Protein AF-A0A955B7T6-F1 (afdb_monomer_lite)

Structure (mmCIF, N/CA/C/O backbone):
data_AF-A0A955B7T6-F1
#
_entry.id   AF-A0A955B7T6-F1
#
loop_
_atom_site.group_PDB
_atom_site.id
_atom_site.type_symbol
_atom_site.label_atom_id
_atom_site.label_alt_id
_atom_site.label_comp_id
_atom_site.label_asym_id
_atom_site.label_entity_id
_atom_site.label_seq_id
_atom_site.pdbx_PDB_ins_code
_atom_site.Cartn_x
_atom_site.Cartn_y
_atom_site.Cartn_z
_atom_site.occupancy
_atom_site.B_iso_or_equiv
_atom_site.auth_seq_id
_atom_site.auth_comp_id
_atom_site.auth_asym_id
_atom_site.auth_atom_id
_atom_site.pdbx_PDB_model_num
ATOM 1 N N . MET A 1 1 ? -38.780 17.806 81.157 1.00 48.38 1 MET A N 1
ATOM 2 C CA . MET A 1 1 ? -39.290 16.831 80.167 1.00 48.38 1 MET A CA 1
ATOM 3 C C . MET A 1 1 ? -39.115 17.398 78.765 1.00 48.38 1 MET A C 1
ATOM 5 O O . MET A 1 1 ? -39.479 18.551 78.572 1.00 48.38 1 MET A O 1
ATOM 9 N N . LYS A 1 2 ? -38.634 16.559 77.831 1.00 47.25 2 LYS A N 1
ATOM 10 C CA . LYS A 1 2 ? -38.384 16.776 76.383 1.00 47.25 2 LYS A CA 1
ATOM 11 C C . LYS A 1 2 ? -36.939 17.112 75.971 1.00 47.25 2 LYS A C 1
ATOM 13 O O . LYS A 1 2 ? -36.688 18.190 75.447 1.00 47.25 2 LYS A O 1
ATOM 18 N N . THR A 1 3 ? -36.049 16.119 76.065 1.00 50.75 3 THR A N 1
ATOM 19 C CA . THR A 1 3 ? -34.768 16.120 75.325 1.00 50.75 3 THR A CA 1
ATOM 20 C C . THR A 1 3 ? -34.375 14.720 74.824 1.00 50.75 3 THR A C 1
ATOM 22 O O . THR A 1 3 ? -33.217 14.345 74.904 1.00 50.75 3 THR A O 1
ATOM 25 N N . GLU A 1 4 ? -35.322 13.919 74.321 1.00 48.09 4 GLU A N 1
ATOM 26 C CA . GLU A 1 4 ? -35.047 12.501 73.979 1.00 48.09 4 GLU A CA 1
ATOM 27 C C . GLU A 1 4 ? -35.567 12.051 72.600 1.00 48.09 4 GLU A C 1
ATOM 29 O O . GLU A 1 4 ? -35.665 10.864 72.332 1.00 48.09 4 GLU A O 1
ATOM 34 N N . ARG A 1 5 ? -35.886 12.969 71.676 1.00 53.97 5 ARG A N 1
ATOM 35 C CA . ARG A 1 5 ? -36.370 12.601 70.324 1.00 53.97 5 ARG A CA 1
ATOM 36 C C . ARG A 1 5 ? -35.647 13.320 69.189 1.00 53.97 5 ARG A C 1
ATOM 38 O O . ARG A 1 5 ? -36.272 14.069 68.445 1.00 53.97 5 ARG A O 1
ATOM 45 N N . ARG A 1 6 ? -34.326 13.145 69.076 1.00 54.72 6 ARG A N 1
ATOM 46 C CA . ARG A 1 6 ? -33.549 13.637 67.913 1.00 54.72 6 ARG A CA 1
ATOM 47 C C . ARG A 1 6 ? -32.479 12.672 67.384 1.00 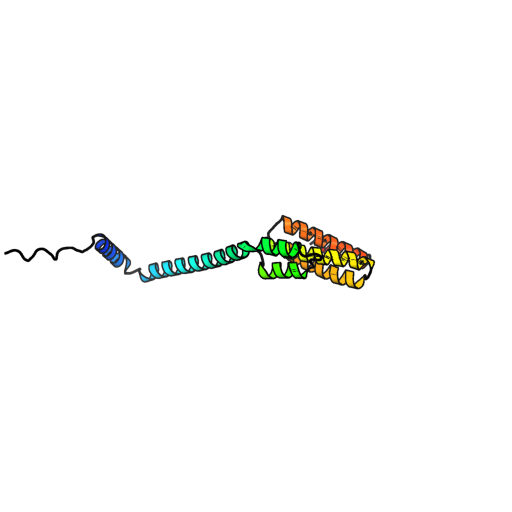54.72 6 ARG A C 1
ATOM 49 O O . ARG A 1 6 ? -31.679 13.083 66.557 1.00 54.72 6 ARG A O 1
ATOM 56 N N . HIS A 1 7 ? -32.478 11.409 67.813 1.00 47.41 7 HIS A N 1
ATOM 57 C CA . HIS A 1 7 ? -31.477 10.424 67.373 1.00 47.41 7 HIS A CA 1
ATOM 58 C C . HIS A 1 7 ? -32.061 9.156 66.745 1.00 47.41 7 HIS A C 1
ATOM 60 O O . HIS A 1 7 ? -31.341 8.181 66.565 1.00 47.41 7 HIS A O 1
ATOM 66 N N . GLU A 1 8 ? -33.334 9.165 66.358 1.00 49.03 8 GLU A N 1
ATOM 67 C CA . GLU A 1 8 ? -33.900 8.049 65.608 1.00 49.03 8 GLU A CA 1
ATOM 68 C C . GLU A 1 8 ? -33.901 8.372 64.115 1.00 49.03 8 GLU A C 1
ATOM 70 O O . GLU A 1 8 ? -34.613 9.256 63.643 1.00 49.03 8 GLU A O 1
ATOM 75 N N . LEU A 1 9 ? -33.080 7.589 63.411 1.00 55.09 9 LEU A N 1
ATOM 76 C CA . LEU A 1 9 ? -33.280 7.174 62.026 1.00 55.09 9 LEU A CA 1
ATOM 77 C C . LEU A 1 9 ? -32.929 8.224 60.969 1.00 55.09 9 LEU A C 1
ATOM 79 O O . LEU A 1 9 ? -33.697 8.556 60.076 1.00 55.09 9 LEU A O 1
ATOM 83 N N . GLN A 1 10 ? -31.662 8.632 61.006 1.00 49.94 10 GLN A N 1
ATOM 84 C CA . GLN A 1 10 ? -30.917 9.002 59.800 1.00 49.94 10 GLN A CA 1
ATOM 85 C C . GLN A 1 10 ? -30.358 7.751 59.084 1.00 49.94 10 GLN A C 1
ATOM 87 O O . GLN A 1 10 ? -29.367 7.829 58.361 1.00 49.94 10 GLN A O 1
ATOM 92 N N . ASN A 1 11 ? -30.974 6.585 59.298 1.00 49.62 11 ASN A N 1
ATOM 93 C CA . ASN A 1 11 ? -30.713 5.407 58.489 1.00 49.62 11 ASN A CA 1
ATOM 94 C C . ASN A 1 11 ? -31.554 5.565 57.235 1.00 49.62 11 ASN A C 1
ATOM 96 O O . ASN A 1 11 ? -32.773 5.456 57.256 1.00 49.62 11 ASN A O 1
ATOM 100 N N . ASN A 1 12 ? -30.881 5.943 56.159 1.00 65.06 12 ASN A N 1
ATOM 101 C CA . ASN A 1 12 ? -31.464 5.954 54.835 1.00 65.06 12 ASN A CA 1
ATOM 102 C C . ASN A 1 12 ? -31.949 4.525 54.543 1.00 65.06 12 ASN A C 1
ATOM 104 O O . ASN A 1 12 ? -31.118 3.620 54.510 1.00 65.06 12 ASN A O 1
ATOM 108 N N . ASP A 1 13 ? -33.253 4.317 54.342 1.00 65.06 13 ASP A N 1
ATOM 109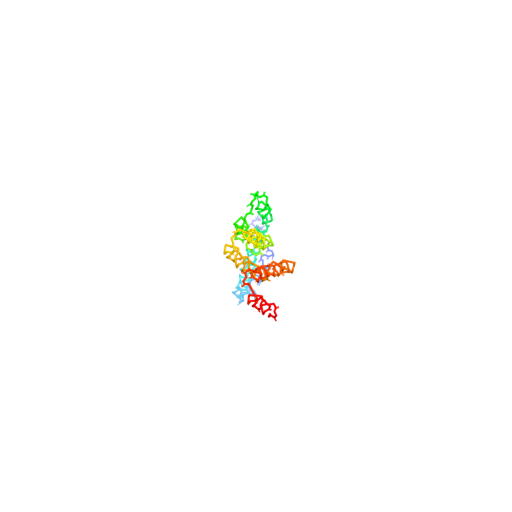 C CA . ASP A 1 13 ? -33.829 3.001 54.010 1.00 65.06 13 ASP A CA 1
ATOM 110 C C . ASP A 1 13 ? -33.079 2.337 52.841 1.00 65.06 13 ASP A C 1
ATOM 112 O O . ASP A 1 13 ? -32.908 1.120 52.792 1.00 65.06 13 ASP A O 1
ATOM 116 N N . LEU A 1 14 ? -32.538 3.144 51.919 1.00 67.19 14 LEU A N 1
ATOM 117 C CA . LEU A 1 14 ? -31.709 2.668 50.818 1.00 67.19 14 LEU A CA 1
ATOM 118 C C . LEU A 1 14 ? -30.403 2.026 51.304 1.00 67.19 14 LEU A C 1
ATOM 120 O O . LEU A 1 14 ? -29.962 1.039 50.726 1.00 67.19 14 LEU A O 1
ATOM 124 N N . ALA A 1 15 ? -29.790 2.571 52.358 1.00 66.81 15 ALA A N 1
ATOM 125 C CA . ALA A 1 15 ? -28.581 2.035 52.975 1.00 66.81 15 ALA A CA 1
ATOM 126 C C . ALA A 1 15 ? -28.859 0.725 53.722 1.00 66.81 15 ALA A C 1
ATOM 128 O O . ALA A 1 15 ? -28.029 -0.179 53.671 1.00 66.81 15 ALA A O 1
ATOM 129 N N . GLU A 1 16 ? -30.026 0.591 54.355 1.00 68.00 16 GLU A N 1
ATOM 130 C CA . GLU A 1 16 ? -30.435 -0.650 55.019 1.00 68.00 16 GLU A CA 1
ATOM 131 C C . GLU A 1 16 ? -30.714 -1.760 53.998 1.00 68.00 16 GLU A C 1
ATOM 133 O O . GLU A 1 16 ? -30.196 -2.868 54.145 1.00 68.00 16 GLU A O 1
ATOM 138 N N . VAL A 1 17 ? -31.399 -1.436 52.894 1.00 70.19 17 VAL A N 1
ATOM 139 C CA . VAL A 1 17 ? -31.603 -2.348 51.754 1.00 70.19 17 VAL A CA 1
ATOM 140 C C . VAL A 1 17 ? -30.274 -2.733 51.097 1.00 70.19 17 VAL A C 1
ATOM 142 O O . VAL A 1 17 ? -30.059 -3.905 50.782 1.00 70.19 17 VAL A O 1
ATOM 145 N N . LEU A 1 18 ? -29.352 -1.779 50.919 1.00 69.62 18 LEU A N 1
ATOM 146 C CA . LEU A 1 18 ? -28.005 -2.047 50.403 1.00 69.62 18 LEU A CA 1
ATOM 147 C C . LEU A 1 18 ? -27.212 -2.960 51.338 1.00 69.62 18 LEU A C 1
ATOM 149 O O . LEU A 1 18 ? -26.549 -3.880 50.861 1.00 69.62 18 LEU A O 1
ATOM 153 N N . ALA A 1 19 ? -27.300 -2.739 52.650 1.00 68.88 19 ALA A N 1
ATOM 154 C CA . ALA A 1 19 ? -26.637 -3.565 53.649 1.00 68.88 19 ALA A CA 1
ATOM 155 C C . ALA A 1 19 ? -27.178 -5.000 53.635 1.00 68.88 19 ALA A C 1
ATOM 157 O O . ALA A 1 19 ? -26.386 -5.941 53.604 1.00 68.88 19 ALA A O 1
ATOM 158 N N . THR A 1 20 ? -28.501 -5.191 53.537 1.00 68.31 20 THR A N 1
ATOM 159 C CA . THR A 1 20 ? -29.088 -6.540 53.442 1.00 68.31 20 THR A CA 1
ATOM 160 C C . THR A 1 20 ? -28.697 -7.242 52.141 1.00 68.31 20 THR A C 1
ATOM 162 O O . THR A 1 20 ? -28.444 -8.448 52.134 1.00 68.31 20 THR A O 1
ATOM 165 N N . PHE A 1 21 ? -28.613 -6.505 51.029 1.00 67.75 21 PHE A N 1
ATOM 166 C CA . PHE A 1 21 ? -28.155 -7.050 49.748 1.00 67.75 21 PHE A CA 1
ATOM 167 C C . PHE A 1 21 ? -26.678 -7.462 49.795 1.00 67.75 21 PHE A C 1
ATOM 169 O O . PHE A 1 21 ? -26.322 -8.543 49.321 1.00 67.75 21 PHE A O 1
ATOM 176 N N . LEU A 1 22 ? -25.828 -6.628 50.401 1.00 63.94 22 LEU A N 1
ATOM 177 C CA . LEU A 1 22 ? -24.402 -6.896 50.600 1.00 63.94 22 LEU A CA 1
ATOM 178 C C . LEU A 1 22 ? -24.166 -8.085 51.536 1.00 63.94 22 LEU A C 1
ATOM 180 O O . LEU A 1 22 ? -23.307 -8.917 51.251 1.00 63.94 22 LEU A O 1
ATOM 184 N N . GLU A 1 23 ? -24.945 -8.215 52.611 1.00 66.81 23 GLU A N 1
ATOM 185 C CA . GLU A 1 23 ? -24.874 -9.368 53.512 1.00 66.81 23 GLU A CA 1
ATOM 186 C C . GLU A 1 23 ? -25.320 -10.662 52.828 1.00 66.81 23 GLU A C 1
ATOM 188 O O . GLU A 1 23 ? -24.643 -11.686 52.948 1.00 66.81 23 GLU A O 1
ATOM 193 N N . LYS A 1 24 ? -26.399 -10.616 52.035 1.00 65.62 24 LYS A N 1
ATOM 194 C CA . LYS A 1 24 ? -26.925 -11.782 51.307 1.00 65.62 24 LYS A CA 1
ATOM 195 C C . LYS A 1 24 ? -25.955 -12.313 50.248 1.00 65.62 24 LYS A C 1
ATOM 197 O O . LYS A 1 24 ? -25.902 -13.519 50.019 1.00 65.62 24 LYS A O 1
ATOM 202 N N . TYR A 1 25 ? -25.159 -11.436 49.638 1.00 61.09 25 TYR A N 1
ATOM 203 C CA . TYR A 1 25 ? -24.145 -11.805 48.646 1.00 61.09 25 TYR A CA 1
ATOM 204 C C . TYR A 1 25 ? -22.719 -11.873 49.205 1.00 61.09 25 TYR A C 1
ATOM 206 O O . TYR A 1 25 ? -21.788 -12.164 48.456 1.00 61.09 25 TYR A O 1
ATOM 214 N N . ARG A 1 26 ? -22.523 -11.699 50.519 1.00 61.53 26 ARG A N 1
ATOM 215 C CA . ARG A 1 26 ? -21.202 -11.697 51.173 1.00 61.53 26 ARG A CA 1
ATOM 216 C C . ARG A 1 26 ? -20.386 -12.959 50.884 1.00 61.53 26 ARG A C 1
ATOM 218 O O . ARG A 1 26 ? -19.182 -12.871 50.669 1.00 61.53 26 ARG A O 1
ATOM 225 N N . SER A 1 27 ? -21.048 -14.117 50.797 1.00 63.12 27 SER A N 1
ATOM 226 C CA . SER A 1 27 ? -20.414 -15.407 50.474 1.00 63.12 27 SER A CA 1
ATOM 227 C C . SER A 1 27 ? -19.905 -15.506 49.028 1.00 63.12 27 SER A C 1
ATOM 229 O O . SER A 1 27 ? -19.048 -16.340 48.751 1.00 63.12 27 SER A O 1
ATOM 231 N N . GLN A 1 28 ? -20.427 -14.692 48.107 1.00 62.56 28 GLN A N 1
ATOM 232 C CA . GLN A 1 28 ? -20.057 -14.683 46.685 1.00 62.56 28 GLN A CA 1
ATOM 233 C C . GLN A 1 28 ? -19.439 -13.346 46.249 1.00 62.56 28 GLN A C 1
ATOM 235 O O . GLN A 1 28 ? -19.087 -13.185 45.083 1.00 62.56 28 GLN A O 1
ATOM 240 N N . ALA A 1 29 ? -19.261 -12.398 47.176 1.00 62.12 29 ALA A N 1
ATOM 241 C CA . ALA A 1 29 ? -18.785 -11.046 46.898 1.00 62.12 29 ALA A CA 1
ATOM 242 C C . ALA A 1 29 ? -17.401 -11.031 46.230 1.00 62.12 29 ALA A C 1
ATOM 244 O O . ALA A 1 29 ? -17.159 -10.210 45.352 1.00 62.12 29 ALA A O 1
ATOM 245 N N . GLY A 1 30 ? -16.522 -11.979 46.576 1.00 70.00 30 GLY A N 1
ATOM 246 C CA . GLY A 1 30 ? -15.231 -12.141 45.899 1.00 70.00 30 GLY A CA 1
ATOM 247 C C . GLY A 1 30 ? -15.365 -12.609 44.445 1.00 70.00 30 GLY A C 1
ATOM 248 O O . GLY A 1 30 ? -14.670 -12.104 43.569 1.00 70.00 30 GLY A O 1
ATOM 249 N N . LEU A 1 31 ? -16.297 -13.526 44.172 1.00 75.44 31 LEU A N 1
ATOM 250 C CA . LEU A 1 31 ? -16.553 -14.070 42.832 1.00 75.44 31 LEU A CA 1
ATOM 251 C C . LEU A 1 31 ? -17.234 -13.035 41.928 1.00 75.44 31 LEU A C 1
ATOM 253 O O . LEU A 1 31 ? -16.786 -12.804 40.808 1.00 75.44 31 LEU A O 1
ATOM 257 N N . VAL A 1 32 ? -18.272 -12.367 42.437 1.00 79.25 32 VAL A N 1
ATOM 258 C CA . VAL A 1 32 ? -18.990 -11.297 41.726 1.00 79.25 32 VAL A CA 1
ATOM 259 C C . VAL A 1 32 ? -18.085 -10.082 41.520 1.00 79.25 32 VAL A C 1
ATOM 261 O O . VAL A 1 32 ? -18.050 -9.529 40.425 1.00 79.25 32 VAL A O 1
ATOM 264 N N . GLY A 1 33 ? -17.302 -9.701 42.534 1.00 80.75 33 GLY A N 1
ATOM 265 C CA . GLY A 1 33 ? -16.321 -8.620 42.434 1.00 80.75 33 GLY A CA 1
ATOM 266 C C . GLY A 1 33 ? -15.210 -8.926 41.429 1.00 80.75 33 GLY A C 1
ATOM 267 O O . GLY A 1 33 ? -14.865 -8.065 40.624 1.00 80.75 33 GLY A O 1
ATOM 268 N N . GLY A 1 34 ? -14.703 -10.163 41.410 1.00 84.19 34 GLY A N 1
ATOM 269 C CA . GLY A 1 34 ? -13.717 -10.613 40.426 1.00 84.19 34 GLY A CA 1
ATOM 270 C C . GLY A 1 34 ? -14.256 -10.596 38.993 1.00 84.19 34 GLY A C 1
ATOM 271 O O . GLY A 1 34 ? -13.591 -10.088 38.092 1.00 84.19 34 GLY A O 1
ATOM 272 N N . LEU A 1 35 ? -15.484 -11.079 38.783 1.00 85.88 35 LEU A N 1
ATOM 273 C CA . LEU A 1 35 ? -16.168 -11.025 37.485 1.00 85.88 35 LEU A CA 1
ATOM 274 C C . LEU A 1 35 ? -16.425 -9.587 37.024 1.00 85.88 35 LEU A C 1
ATOM 276 O O . LEU A 1 35 ? -16.175 -9.265 35.864 1.00 85.88 35 LEU A O 1
ATOM 280 N N . ALA A 1 36 ? -16.874 -8.711 37.924 1.00 85.62 36 ALA A N 1
ATOM 281 C CA . ALA A 1 36 ? -17.079 -7.299 37.620 1.00 85.62 36 ALA A CA 1
ATOM 282 C C . ALA A 1 36 ? -15.758 -6.601 37.262 1.00 85.62 36 ALA A C 1
ATOM 284 O O . ALA A 1 36 ? -15.702 -5.866 36.279 1.00 85.62 36 ALA A O 1
ATOM 285 N N . ALA A 1 37 ? -14.678 -6.874 37.999 1.00 87.75 37 ALA A N 1
ATOM 286 C CA . ALA A 1 37 ? -13.355 -6.331 37.707 1.00 87.75 37 ALA A CA 1
ATOM 287 C C . ALA A 1 37 ? -12.825 -6.802 36.342 1.00 87.75 37 ALA A C 1
ATOM 289 O O . ALA A 1 37 ? -12.314 -5.987 35.577 1.00 87.75 37 ALA A O 1
ATOM 290 N N . LEU A 1 38 ? -13.001 -8.084 35.999 1.00 91.12 38 LEU A N 1
ATOM 291 C CA . LEU A 1 38 ? -12.645 -8.619 34.680 1.00 91.12 38 LEU A CA 1
ATOM 292 C C . LEU A 1 38 ? -13.473 -7.991 33.556 1.00 91.12 38 LEU A C 1
ATOM 294 O O . LEU A 1 38 ? -12.918 -7.633 32.520 1.00 91.12 38 LEU A O 1
ATOM 298 N N . ALA A 1 39 ? -14.780 -7.819 33.759 1.00 90.38 39 ALA A N 1
ATOM 299 C CA . ALA A 1 39 ? -15.649 -7.169 32.784 1.00 90.38 39 ALA A CA 1
ATOM 300 C C . ALA A 1 39 ? -15.245 -5.705 32.553 1.00 90.38 39 ALA A C 1
ATOM 302 O O . ALA A 1 39 ? -15.162 -5.265 31.407 1.00 90.38 39 ALA A O 1
ATOM 303 N N . ILE A 1 40 ? -14.929 -4.967 33.622 1.00 91.69 40 ILE A N 1
ATOM 304 C CA . ILE A 1 40 ? -14.442 -3.584 33.538 1.00 91.69 40 ILE A CA 1
ATOM 305 C C . ILE A 1 40 ? -13.084 -3.537 32.833 1.00 91.69 40 ILE A C 1
ATOM 307 O O . ILE A 1 40 ? -12.907 -2.735 31.922 1.00 91.69 40 ILE A O 1
ATOM 311 N N . ALA A 1 41 ? -12.140 -4.409 33.194 1.00 90.50 41 ALA A N 1
ATOM 312 C CA . ALA A 1 41 ? -10.833 -4.472 32.545 1.00 90.50 41 ALA A CA 1
ATOM 313 C C . ALA A 1 41 ? -10.953 -4.798 31.046 1.00 90.50 41 ALA A C 1
ATOM 315 O O . ALA A 1 41 ? -10.319 -4.141 30.223 1.00 90.50 41 ALA A O 1
ATOM 316 N N . GLY A 1 42 ? -11.815 -5.752 30.680 1.00 90.44 42 GLY A N 1
ATOM 317 C CA . GLY A 1 42 ? -12.111 -6.084 29.286 1.00 90.44 42 GLY A CA 1
ATOM 318 C C . GLY A 1 42 ? -12.753 -4.919 28.531 1.00 90.44 42 GLY A C 1
ATOM 319 O O . GLY A 1 42 ? -12.330 -4.594 27.425 1.00 90.44 42 GLY A O 1
ATOM 320 N N . PHE A 1 43 ? -13.720 -4.234 29.144 1.00 89.00 43 PHE A N 1
ATOM 321 C CA . PHE A 1 43 ? -14.341 -3.043 28.567 1.00 89.00 43 PHE A CA 1
ATOM 322 C C . PHE A 1 43 ? -13.329 -1.908 28.357 1.00 89.00 43 PHE A C 1
ATOM 324 O O . PHE A 1 43 ? -13.305 -1.301 27.288 1.00 89.00 43 PHE A O 1
ATOM 331 N N . LEU A 1 44 ? -12.461 -1.644 29.338 1.00 86.38 44 LEU A N 1
ATOM 332 C CA . LEU A 1 44 ? -11.410 -0.630 29.235 1.00 86.38 44 LEU A CA 1
ATOM 333 C C . LEU A 1 44 ? -10.388 -0.983 28.149 1.00 86.38 44 LEU A C 1
ATOM 335 O O . LEU A 1 44 ? -10.015 -0.107 27.373 1.00 86.38 44 LEU A O 1
ATOM 339 N N . ALA A 1 45 ? -9.990 -2.253 28.038 1.00 81.69 45 ALA A N 1
ATOM 340 C CA . ALA A 1 45 ? -9.092 -2.718 26.983 1.00 81.69 45 ALA A CA 1
ATOM 341 C C . ALA A 1 45 ? -9.707 -2.530 25.583 1.00 81.69 45 ALA A C 1
ATOM 343 O O . ALA A 1 45 ? -9.065 -1.970 24.693 1.00 81.69 45 ALA A O 1
ATOM 344 N N . LEU A 1 46 ? -10.974 -2.919 25.400 1.00 80.31 46 LEU A N 1
ATOM 345 C CA . LEU A 1 46 ? -11.700 -2.726 24.139 1.00 80.31 46 LEU A CA 1
ATOM 346 C C . LEU A 1 46 ? -11.902 -1.239 23.808 1.00 80.31 46 LEU A C 1
ATOM 348 O O . LEU A 1 46 ? -11.769 -0.840 22.651 1.00 80.31 46 LEU A O 1
ATOM 352 N N . SER A 1 47 ? -12.192 -0.414 24.815 1.00 72.12 47 SER A N 1
ATOM 353 C CA . SER A 1 47 ? -12.383 1.033 24.663 1.00 72.12 47 SER A CA 1
ATOM 354 C C . SER A 1 47 ? -11.077 1.769 24.334 1.00 72.12 47 SER A C 1
ATOM 356 O O . SER A 1 47 ? -11.068 2.718 23.553 1.00 72.12 47 SER A O 1
ATOM 358 N N . TYR A 1 48 ? -9.946 1.308 24.873 1.00 73.50 48 TYR A N 1
ATOM 359 C CA . TYR A 1 48 ? -8.629 1.851 24.542 1.00 73.50 48 TYR A CA 1
ATOM 360 C C . TYR A 1 48 ? -8.226 1.519 23.096 1.00 73.50 48 TYR A C 1
ATOM 362 O O . TYR A 1 48 ? -7.792 2.399 22.352 1.00 73.50 48 TYR A O 1
ATOM 370 N N . MET A 1 49 ? -8.457 0.276 22.654 1.00 70.00 49 MET A N 1
ATOM 371 C CA . MET A 1 49 ? -8.229 -0.124 21.258 1.00 70.00 49 MET A CA 1
ATOM 372 C C . MET A 1 49 ? -9.124 0.649 20.277 1.00 70.00 49 MET A C 1
ATOM 374 O O . MET A 1 49 ? -8.670 1.059 19.206 1.00 70.00 49 MET A O 1
ATOM 378 N N . SER A 1 50 ? -10.390 0.892 20.627 1.00 59.56 50 SER A N 1
ATOM 379 C CA . SER A 1 50 ? -11.306 1.641 19.760 1.00 59.56 50 SER A CA 1
ATOM 380 C C . SER A 1 50 ? -10.951 3.131 19.669 1.00 59.56 50 SER A C 1
ATOM 382 O O . SER A 1 50 ? -11.022 3.699 18.577 1.00 59.56 50 SER A O 1
ATOM 384 N N . GLN A 1 51 ? -10.479 3.750 20.757 1.00 58.34 51 GLN A N 1
ATOM 385 C CA . GLN A 1 51 ? -9.998 5.139 20.750 1.00 58.34 51 GLN A CA 1
ATOM 386 C C . GLN A 1 51 ? -8.729 5.329 19.911 1.00 58.34 51 GLN A C 1
ATOM 388 O O . GLN A 1 51 ? -8.659 6.292 19.146 1.00 58.34 51 GLN A O 1
ATOM 393 N N . ALA A 1 52 ? -7.771 4.398 19.979 1.00 58.94 52 ALA A N 1
ATOM 394 C CA . ALA A 1 52 ? -6.581 4.428 19.123 1.00 58.94 52 ALA A CA 1
ATOM 395 C C . ALA A 1 52 ? -6.955 4.383 17.628 1.00 58.94 52 ALA A C 1
ATOM 397 O O . ALA A 1 52 ? -6.393 5.107 16.808 1.00 58.94 52 ALA A O 1
ATOM 398 N N . THR A 1 53 ? -7.983 3.601 17.287 1.00 58.78 53 THR A N 1
ATOM 399 C CA . THR A 1 53 ? -8.493 3.486 15.913 1.00 58.78 53 THR A CA 1
ATOM 400 C C . THR A 1 53 ? -9.226 4.760 15.460 1.00 58.78 53 THR A C 1
ATOM 402 O O . THR A 1 53 ? -9.101 5.179 14.310 1.00 58.78 53 THR A O 1
ATOM 405 N N . GLN A 1 54 ? -9.980 5.414 16.352 1.00 59.34 54 GLN A N 1
ATOM 406 C CA . GLN A 1 54 ? -10.678 6.670 16.043 1.00 59.34 54 GLN A CA 1
ATOM 407 C C . GLN A 1 54 ? -9.722 7.858 15.878 1.00 59.34 54 GLN A C 1
ATOM 409 O O . GLN A 1 54 ? -9.908 8.644 14.950 1.00 59.34 54 GLN A O 1
ATOM 414 N N . GLN A 1 55 ? -8.688 7.975 16.719 1.00 59.69 55 GLN A N 1
ATOM 415 C CA . GLN A 1 55 ? -7.684 9.037 16.582 1.00 59.69 55 GLN A CA 1
ATOM 416 C C . GLN A 1 55 ? -6.828 8.864 15.324 1.00 59.69 55 GLN A C 1
ATOM 418 O O . GLN A 1 55 ? -6.616 9.842 14.612 1.00 59.69 55 GLN A O 1
ATOM 423 N N . ALA A 1 56 ? -6.416 7.634 14.993 1.00 62.19 56 ALA A N 1
ATOM 424 C CA . ALA A 1 56 ? -5.697 7.360 13.748 1.00 62.19 56 ALA A CA 1
ATOM 425 C C . ALA A 1 56 ? -6.536 7.735 12.512 1.00 62.19 56 ALA A C 1
ATOM 427 O O . ALA A 1 56 ? -6.031 8.334 11.566 1.00 62.19 56 ALA A O 1
ATOM 428 N N . ASN A 1 57 ? -7.848 7.478 12.534 1.00 68.81 57 ASN A N 1
ATOM 429 C CA . ASN A 1 57 ? -8.729 7.870 11.434 1.00 68.81 57 ASN A CA 1
ATOM 430 C C . ASN A 1 57 ? -8.884 9.396 11.291 1.00 68.81 57 ASN A C 1
ATOM 432 O O . ASN A 1 57 ? -9.006 9.871 10.160 1.00 68.81 57 ASN A O 1
ATOM 436 N N . ALA A 1 58 ? -8.844 10.155 12.395 1.00 69.81 58 ALA A N 1
ATOM 437 C CA . ALA A 1 58 ? -9.200 11.578 12.449 1.00 69.81 58 ALA A CA 1
ATOM 438 C C . ALA A 1 58 ? -8.285 12.532 11.648 1.00 69.81 58 ALA A C 1
ATOM 440 O O . ALA A 1 58 ? -8.658 13.682 11.433 1.00 69.81 58 ALA A O 1
ATOM 441 N N . GLY A 1 59 ? -7.130 12.077 11.156 1.00 84.44 59 GLY A N 1
ATOM 442 C CA . GLY A 1 59 ? -6.244 12.866 10.283 1.00 84.44 59 GLY A CA 1
ATOM 443 C C . GLY A 1 59 ? -5.710 12.115 9.062 1.00 84.44 59 GLY A C 1
ATOM 444 O O . GLY A 1 59 ? -5.067 12.722 8.208 1.00 84.44 59 GLY A O 1
ATOM 445 N N . SER A 1 60 ? -6.004 10.818 8.951 1.00 91.25 60 SER A N 1
ATOM 446 C CA . SER A 1 60 ? -5.392 9.913 7.969 1.00 91.25 60 SER A CA 1
ATOM 447 C C . SER A 1 60 ? -5.589 10.362 6.515 1.00 91.25 60 SER A C 1
ATOM 449 O O . SER A 1 60 ? -4.638 10.426 5.740 1.00 91.25 60 SER A O 1
ATOM 451 N N . TRP A 1 61 ? -6.809 10.760 6.147 1.00 93.69 61 TRP A N 1
ATOM 452 C CA . TRP A 1 61 ? -7.102 11.261 4.802 1.00 93.69 61 TRP A CA 1
ATOM 453 C C . TRP A 1 61 ? -6.463 12.615 4.518 1.00 93.69 61 TRP A C 1
ATOM 455 O O . TRP A 1 61 ? -5.998 12.843 3.408 1.00 93.69 61 TRP A O 1
ATOM 465 N N . SER A 1 62 ? -6.403 13.497 5.518 1.00 93.81 62 SER A N 1
ATOM 466 C CA . SER A 1 62 ? -5.732 14.789 5.370 1.00 93.81 62 SER A CA 1
ATOM 467 C C . SER A 1 62 ? -4.244 14.596 5.083 1.00 93.81 62 SER A C 1
ATOM 469 O O . SER A 1 62 ? -3.716 15.214 4.165 1.00 93.81 62 SER A O 1
ATOM 471 N N . ALA A 1 63 ? -3.579 13.693 5.809 1.00 93.38 63 ALA A N 1
ATOM 472 C CA . ALA A 1 63 ? -2.179 13.360 5.562 1.00 93.38 63 ALA A CA 1
ATOM 473 C C . ALA A 1 63 ? -1.970 12.728 4.176 1.00 93.38 63 ALA A C 1
ATOM 475 O O . ALA A 1 63 ? -1.045 13.106 3.461 1.00 93.38 63 ALA A O 1
ATOM 476 N N . TYR A 1 64 ? -2.865 11.826 3.761 1.00 94.88 64 TYR A N 1
ATOM 477 C CA . TYR A 1 64 ? -2.835 11.241 2.419 1.00 94.88 64 TYR A CA 1
ATOM 478 C C . TYR A 1 64 ? -2.937 12.301 1.312 1.00 94.88 64 TYR A C 1
ATOM 480 O O . TYR A 1 64 ? -2.131 12.298 0.383 1.00 94.88 64 TYR A O 1
ATOM 488 N N . PHE A 1 65 ? -3.904 13.220 1.401 1.00 94.19 65 PHE A N 1
ATOM 489 C CA . PHE A 1 65 ? -4.069 14.265 0.388 1.00 94.19 65 PHE A CA 1
ATOM 490 C C . PHE A 1 65 ? -2.911 15.263 0.399 1.00 94.19 65 PHE A C 1
ATOM 492 O O . PHE A 1 65 ? -2.431 15.622 -0.670 1.00 94.19 65 PHE A O 1
ATOM 499 N N . GLN A 1 66 ? -2.384 15.621 1.573 1.00 93.75 66 GLN A N 1
ATOM 500 C CA . GLN A 1 66 ? -1.172 16.438 1.670 1.00 93.75 66 GLN A CA 1
ATOM 501 C C . GLN A 1 66 ? 0.023 15.772 0.979 1.00 93.75 66 GLN A C 1
ATOM 503 O O . GLN A 1 66 ? 0.755 16.443 0.259 1.00 93.75 66 GLN A O 1
ATOM 508 N N . ALA A 1 67 ? 0.205 14.456 1.137 1.00 92.81 67 ALA A N 1
ATOM 509 C CA . ALA A 1 67 ? 1.251 13.724 0.424 1.00 92.81 67 ALA A CA 1
ATOM 510 C C . ALA A 1 67 ? 1.038 13.739 -1.101 1.00 92.81 67 ALA A C 1
ATOM 512 O O . ALA A 1 67 ? 2.004 13.872 -1.849 1.00 92.81 67 ALA A O 1
ATOM 513 N N . ALA A 1 68 ? -0.214 13.644 -1.560 1.00 91.06 68 ALA A N 1
ATOM 514 C CA . ALA A 1 68 ? -0.567 13.648 -2.981 1.00 91.06 68 ALA A CA 1
ATOM 515 C C . ALA A 1 68 ? -0.468 15.031 -3.652 1.00 91.06 68 ALA A C 1
ATOM 517 O O . ALA A 1 68 ? -0.288 15.111 -4.865 1.00 91.06 68 ALA A O 1
ATOM 518 N N . GLU A 1 69 ? -0.606 16.119 -2.893 1.00 90.00 69 GLU A N 1
ATOM 519 C CA . GLU A 1 69 ? -0.532 17.491 -3.411 1.00 90.00 69 GLU A CA 1
ATOM 520 C C . GLU A 1 69 ? 0.906 17.974 -3.643 1.00 90.00 69 GLU A C 1
ATOM 522 O O . GLU A 1 69 ? 1.114 18.956 -4.361 1.00 90.00 69 GLU A O 1
ATOM 527 N N . ILE A 1 70 ? 1.909 17.296 -3.073 1.00 83.50 70 ILE A N 1
ATOM 528 C CA . ILE A 1 70 ? 3.319 17.655 -3.252 1.00 83.50 70 ILE A CA 1
ATOM 529 C C . ILE A 1 70 ? 3.705 17.449 -4.727 1.00 83.50 70 ILE A C 1
ATOM 531 O O . ILE A 1 70 ? 3.642 16.324 -5.230 1.00 83.50 70 ILE A O 1
ATOM 535 N N . PRO A 1 71 ? 4.155 18.498 -5.444 1.00 77.06 71 PRO A N 1
ATOM 536 C CA . PRO A 1 71 ? 4.627 18.346 -6.813 1.00 77.06 71 PRO A CA 1
ATOM 537 C C . PRO A 1 71 ? 5.803 17.370 -6.872 1.00 77.06 71 PRO A C 1
ATOM 539 O O . PRO A 1 71 ? 6.816 17.565 -6.202 1.00 77.06 71 PRO A O 1
ATOM 542 N N . GLY A 1 72 ? 5.666 16.320 -7.682 1.00 72.12 72 GLY A N 1
ATOM 543 C CA . GLY A 1 72 ? 6.660 15.249 -7.741 1.00 72.12 72 GLY A CA 1
ATOM 544 C C . GLY A 1 72 ? 6.614 14.299 -6.544 1.00 72.12 72 GLY A C 1
ATOM 545 O O . GLY A 1 72 ? 7.640 13.695 -6.246 1.00 72.12 72 GLY A O 1
ATOM 546 N N . SER A 1 73 ? 5.461 14.170 -5.870 1.00 77.00 73 SER A N 1
ATOM 547 C CA . SER A 1 73 ? 5.236 13.156 -4.835 1.00 77.00 73 SER A CA 1
ATOM 548 C C . SER A 1 73 ? 5.751 11.795 -5.310 1.00 77.00 73 SER A C 1
ATOM 550 O O . SER A 1 73 ? 5.288 11.256 -6.322 1.00 77.00 73 SER A O 1
ATOM 552 N N . ASP A 1 74 ? 6.715 11.256 -4.583 1.00 86.19 74 ASP A N 1
ATOM 553 C CA . ASP A 1 74 ? 7.333 9.968 -4.826 1.00 86.19 74 ASP A CA 1
ATOM 554 C C . ASP A 1 74 ? 6.777 8.922 -3.845 1.00 86.19 74 ASP A C 1
ATOM 556 O O . ASP A 1 74 ? 5.818 9.145 -3.098 1.00 86.19 74 ASP A O 1
ATOM 560 N N . GLU A 1 75 ? 7.315 7.714 -3.899 1.00 92.25 75 GLU A N 1
ATOM 561 C CA . GLU A 1 75 ? 6.878 6.629 -3.034 1.00 92.25 75 GLU A CA 1
ATOM 562 C C . GLU A 1 75 ? 7.082 6.924 -1.541 1.00 92.25 75 GLU A C 1
ATOM 564 O O . GLU A 1 75 ? 6.369 6.369 -0.708 1.00 92.25 75 GLU A O 1
ATOM 569 N N . ARG A 1 76 ? 8.028 7.796 -1.174 1.00 92.12 76 ARG A N 1
ATOM 570 C CA . ARG A 1 76 ? 8.418 8.038 0.219 1.00 92.12 76 ARG A CA 1
ATOM 571 C C . ARG A 1 76 ? 7.359 8.821 0.972 1.00 92.12 76 ARG A C 1
ATOM 573 O O . ARG A 1 76 ? 7.105 8.497 2.127 1.00 92.12 76 ARG A O 1
ATOM 580 N N . GLN A 1 77 ? 6.728 9.818 0.348 1.00 93.31 77 GLN A N 1
ATOM 581 C CA . GLN A 1 77 ? 5.679 10.596 1.018 1.00 93.31 77 GLN A CA 1
ATOM 582 C C . GLN A 1 77 ? 4.465 9.710 1.302 1.00 93.31 77 GLN A C 1
ATOM 584 O O . GLN A 1 77 ? 3.897 9.768 2.389 1.00 93.31 77 GLN A O 1
ATOM 589 N N . PHE A 1 78 ? 4.108 8.827 0.367 1.00 95.38 78 PHE A N 1
ATOM 590 C CA . PHE A 1 78 ? 3.044 7.855 0.593 1.00 95.38 78 PHE A CA 1
ATOM 591 C C . PHE A 1 78 ? 3.438 6.765 1.599 1.00 95.38 78 PHE A C 1
ATOM 593 O O . PHE A 1 78 ? 2.611 6.385 2.425 1.00 95.38 78 PHE A O 1
ATOM 600 N N . ASN A 1 79 ? 4.690 6.297 1.594 1.00 94.12 79 ASN A N 1
ATOM 601 C CA . ASN A 1 79 ? 5.171 5.339 2.593 1.00 94.12 79 ASN A CA 1
ATOM 602 C C . ASN A 1 79 ? 5.131 5.925 4.008 1.00 94.12 79 ASN A C 1
ATOM 604 O O . ASN A 1 79 ? 4.690 5.233 4.915 1.00 94.12 79 ASN A O 1
ATOM 608 N N . ALA A 1 80 ? 5.483 7.201 4.189 1.00 93.38 80 ALA A N 1
ATOM 609 C CA . ALA A 1 80 ? 5.366 7.867 5.486 1.00 93.38 80 ALA A CA 1
ATOM 610 C C . ALA A 1 80 ? 3.914 7.855 5.999 1.00 93.38 80 ALA A C 1
ATOM 612 O O . ALA A 1 80 ? 3.654 7.456 7.129 1.00 93.38 80 ALA A O 1
ATOM 613 N N . VAL A 1 81 ? 2.938 8.175 5.140 1.00 94.06 81 VAL A N 1
ATOM 614 C CA . VAL A 1 81 ? 1.509 8.092 5.503 1.00 94.06 81 VAL A CA 1
ATOM 615 C C . VAL A 1 81 ? 1.088 6.646 5.805 1.00 94.06 81 VAL A C 1
ATOM 617 O O . VAL A 1 81 ? 0.309 6.400 6.725 1.00 94.06 81 VAL A O 1
ATOM 620 N N . ALA A 1 82 ? 1.585 5.668 5.048 1.00 93.50 82 ALA A N 1
ATOM 621 C CA . ALA A 1 82 ? 1.302 4.258 5.301 1.00 93.50 82 ALA A CA 1
ATOM 622 C C . ALA A 1 82 ? 1.880 3.766 6.640 1.00 93.50 82 ALA A C 1
ATOM 624 O O . ALA A 1 82 ? 1.242 2.956 7.311 1.00 93.50 82 ALA A O 1
ATOM 625 N N . GLU A 1 83 ? 3.061 4.247 7.025 1.00 92.75 83 GLU A N 1
ATOM 626 C CA . GLU A 1 83 ? 3.711 3.947 8.303 1.00 92.75 83 GLU A CA 1
ATOM 627 C C . GLU A 1 83 ? 2.964 4.602 9.472 1.00 92.75 83 GLU A C 1
ATOM 629 O O . GLU A 1 83 ? 2.652 3.926 10.452 1.00 92.75 83 GLU A O 1
ATOM 634 N N . ASP A 1 84 ? 2.588 5.875 9.330 1.00 91.06 84 ASP A N 1
ATOM 635 C CA . ASP A 1 84 ? 1.904 6.646 10.372 1.00 91.06 84 ASP A CA 1
ATOM 636 C C . ASP A 1 84 ? 0.470 6.159 10.631 1.00 91.06 84 ASP A C 1
ATOM 638 O O . ASP A 1 84 ? -0.008 6.161 11.769 1.00 91.06 84 ASP A O 1
ATOM 642 N N . PHE A 1 85 ? -0.238 5.738 9.577 1.00 90.69 85 PHE A N 1
ATOM 643 C CA . PHE A 1 85 ? -1.667 5.416 9.642 1.00 90.69 85 PHE A CA 1
ATOM 644 C C . PHE A 1 85 ? -1.997 3.938 9.388 1.00 90.69 85 PHE A C 1
ATOM 646 O O . PHE A 1 85 ? -3.176 3.568 9.403 1.00 90.69 85 PHE A O 1
ATOM 653 N N . GLY A 1 86 ? -0.992 3.083 9.183 1.00 89.50 86 GLY A N 1
ATOM 654 C CA . GLY A 1 86 ? -1.101 1.623 9.155 1.00 89.50 86 GLY A CA 1
ATOM 655 C C . GLY A 1 86 ? -2.259 1.080 8.310 1.00 89.50 86 GLY A C 1
ATOM 656 O O . GLY A 1 86 ? -2.339 1.303 7.101 1.00 89.50 86 GLY A O 1
ATOM 657 N N . ASP A 1 87 ? -3.159 0.338 8.961 1.00 89.38 87 ASP A N 1
ATOM 658 C CA . ASP A 1 87 ? -4.289 -0.349 8.319 1.00 89.38 87 ASP A CA 1
ATOM 659 C C . ASP A 1 87 ? -5.574 0.490 8.243 1.00 89.38 87 ASP A C 1
ATOM 661 O O . ASP A 1 87 ? -6.635 -0.031 7.880 1.00 8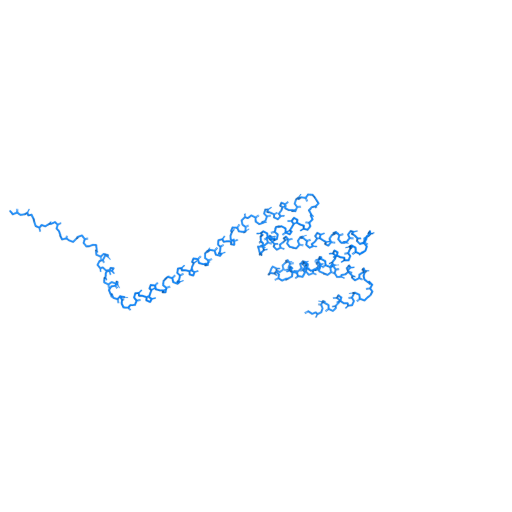9.38 87 ASP A O 1
ATOM 665 N N . THR A 1 88 ? -5.513 1.789 8.556 1.00 91.19 88 THR A N 1
ATOM 666 C CA . THR A 1 88 ? -6.626 2.695 8.238 1.00 91.19 88 THR A CA 1
ATOM 667 C C . THR A 1 88 ? -6.892 2.709 6.730 1.00 91.19 88 THR A C 1
ATOM 669 O O . THR A 1 88 ? -6.047 2.324 5.917 1.00 91.19 88 THR A O 1
ATOM 672 N N . ALA A 1 89 ? -8.076 3.177 6.326 1.00 91.50 89 ALA A N 1
ATOM 673 C CA . ALA A 1 89 ? -8.399 3.295 4.906 1.00 91.50 89 ALA A CA 1
ATOM 674 C C . ALA A 1 89 ? -7.348 4.143 4.169 1.00 91.50 89 ALA A C 1
ATOM 676 O O . ALA A 1 89 ? -6.777 3.673 3.188 1.00 91.50 89 ALA A O 1
ATOM 677 N N . ALA A 1 90 ? -7.024 5.337 4.676 1.00 93.31 90 ALA A N 1
ATOM 678 C CA . ALA A 1 90 ? -6.050 6.210 4.028 1.00 93.31 90 ALA A CA 1
ATOM 679 C C . ALA A 1 90 ? -4.624 5.634 4.053 1.00 93.31 90 ALA A C 1
ATOM 681 O O . ALA A 1 90 ? -3.919 5.761 3.059 1.00 93.31 90 ALA A O 1
ATOM 682 N N . GLY A 1 91 ? -4.218 4.943 5.128 1.00 94.38 91 GLY A N 1
ATOM 683 C CA . GLY A 1 91 ? -2.928 4.243 5.182 1.00 94.38 91 GLY A CA 1
ATOM 684 C C . GLY A 1 91 ? -2.812 3.157 4.106 1.00 94.38 91 GLY A C 1
ATOM 685 O O . GLY A 1 91 ? -1.814 3.081 3.392 1.00 94.38 91 GLY A O 1
ATOM 686 N N . ASN A 1 92 ? -3.872 2.377 3.887 1.00 95.19 92 ASN A N 1
ATOM 687 C CA . ASN A 1 92 ? -3.901 1.382 2.813 1.00 95.19 92 ASN A CA 1
ATOM 688 C C . ASN A 1 92 ? -3.912 2.020 1.414 1.00 95.19 92 ASN A C 1
ATOM 690 O O . ASN A 1 92 ? -3.222 1.540 0.513 1.00 95.19 92 ASN A O 1
ATOM 694 N N . TRP A 1 93 ? -4.642 3.123 1.229 1.00 95.81 93 TRP A N 1
ATOM 695 C CA . TRP A 1 93 ? -4.580 3.905 -0.008 1.00 95.81 93 TRP A CA 1
ATOM 696 C C . TRP A 1 93 ? -3.190 4.501 -0.242 1.00 95.81 93 TRP A C 1
ATOM 698 O O . TRP A 1 93 ? -2.731 4.521 -1.380 1.00 95.81 93 TRP A O 1
ATOM 708 N N . ALA A 1 94 ? -2.480 4.900 0.812 1.00 96.25 94 ALA A N 1
ATOM 709 C CA . ALA A 1 94 ? -1.101 5.355 0.722 1.00 96.25 94 ALA A CA 1
ATOM 710 C C . ALA A 1 94 ? -0.161 4.226 0.265 1.00 96.25 94 ALA A C 1
ATOM 712 O O . ALA A 1 94 ? 0.593 4.429 -0.682 1.00 96.25 94 ALA A O 1
ATOM 713 N N . LYS A 1 95 ? -0.277 3.007 0.820 1.00 96.19 95 LYS A N 1
ATOM 714 C CA . LYS A 1 95 ? 0.482 1.827 0.341 1.00 96.19 95 LYS A CA 1
ATOM 715 C C . LYS A 1 95 ? 0.269 1.586 -1.160 1.00 96.19 95 LYS A C 1
ATOM 717 O O . LYS A 1 95 ? 1.221 1.354 -1.901 1.00 96.19 95 LYS A O 1
ATOM 722 N N . TYR A 1 96 ? -0.981 1.674 -1.621 1.00 97.31 96 TYR A N 1
ATOM 723 C CA . TYR A 1 96 ? -1.316 1.553 -3.043 1.00 97.31 96 TYR A CA 1
ATOM 724 C C . TYR A 1 96 ? -0.705 2.677 -3.892 1.00 97.31 96 TYR A C 1
ATOM 726 O O . TYR A 1 96 ? -0.133 2.408 -4.947 1.00 97.31 96 TYR A O 1
ATOM 734 N N . SER A 1 97 ? -0.807 3.927 -3.443 1.00 96.94 97 SER A N 1
ATOM 735 C CA . SER A 1 97 ? -0.278 5.084 -4.172 1.00 96.94 97 SER A CA 1
ATOM 736 C C . SER A 1 97 ? 1.251 5.092 -4.230 1.00 96.94 97 SER A C 1
ATOM 738 O O . SER A 1 97 ? 1.810 5.451 -5.264 1.00 96.94 97 SER A O 1
ATOM 740 N N . ALA A 1 98 ? 1.933 4.606 -3.187 1.00 96.69 98 ALA A N 1
ATOM 741 C CA . ALA A 1 98 ? 3.373 4.362 -3.218 1.00 96.69 98 ALA A CA 1
ATOM 742 C C . ALA A 1 98 ? 3.739 3.367 -4.331 1.00 96.69 98 ALA A C 1
ATOM 744 O O . ALA A 1 98 ? 4.584 3.672 -5.171 1.00 96.69 98 ALA A O 1
ATOM 745 N N . ALA A 1 99 ? 3.034 2.231 -4.404 1.00 96.75 99 ALA A N 1
ATOM 746 C CA . ALA A 1 99 ? 3.238 1.225 -5.449 1.00 96.75 99 ALA A CA 1
ATOM 747 C C . ALA A 1 99 ? 3.010 1.785 -6.862 1.00 96.75 99 ALA A C 1
ATOM 749 O O . ALA A 1 99 ? 3.801 1.538 -7.771 1.00 96.75 99 ALA A O 1
ATOM 750 N N . GLN A 1 100 ? 1.960 2.592 -7.040 1.00 96.62 100 GLN A N 1
ATOM 751 C CA . GLN A 1 100 ? 1.679 3.283 -8.300 1.00 96.62 100 GLN A CA 1
ATOM 752 C C . GLN A 1 100 ? 2.775 4.289 -8.675 1.00 96.62 100 GLN A C 1
ATOM 754 O O . GLN A 1 100 ? 3.152 4.366 -9.843 1.00 96.62 100 GLN A O 1
ATOM 759 N N . SER A 1 101 ? 3.324 5.023 -7.703 1.00 96.06 101 SER A N 1
ATOM 760 C CA . SER A 1 101 ? 4.436 5.950 -7.939 1.00 96.06 101 SER A CA 1
ATOM 761 C C . SER A 1 101 ? 5.685 5.211 -8.426 1.00 96.06 101 SER A C 1
ATOM 763 O O . SER A 1 101 ? 6.265 5.582 -9.451 1.00 96.06 101 SER A O 1
ATOM 765 N N . VAL A 1 102 ? 6.052 4.103 -7.769 1.00 96.62 102 VAL A N 1
ATOM 766 C CA . VAL A 1 102 ? 7.188 3.271 -8.196 1.00 96.62 102 VAL A CA 1
ATOM 767 C C . VAL A 1 102 ? 6.949 2.686 -9.587 1.00 96.62 102 VAL A C 1
ATOM 769 O O . VAL A 1 102 ? 7.852 2.734 -10.421 1.00 96.62 102 VAL A O 1
ATOM 772 N N . LEU A 1 103 ? 5.744 2.179 -9.869 1.00 96.50 103 LEU A N 1
ATOM 773 C CA . LEU A 1 103 ? 5.385 1.681 -11.198 1.00 96.50 103 LEU A CA 1
ATOM 774 C C . LEU A 1 103 ? 5.537 2.781 -12.259 1.00 96.50 103 LEU A C 1
ATOM 776 O O . LEU A 1 103 ? 6.186 2.557 -13.279 1.00 96.50 103 LEU A O 1
ATOM 780 N N . GLY A 1 104 ? 5.021 3.984 -11.999 1.00 94.88 104 GLY A N 1
ATOM 781 C CA . GLY A 1 104 ? 5.182 5.146 -12.874 1.00 94.88 104 GLY A CA 1
ATOM 782 C C . GLY A 1 104 ? 6.651 5.437 -13.191 1.00 94.88 104 GLY A C 1
ATOM 783 O O . GLY A 1 104 ? 7.039 5.483 -14.360 1.00 94.88 104 GLY A O 1
ATOM 784 N N . GLN A 1 105 ? 7.500 5.526 -12.164 1.00 94.56 105 GLN A N 1
ATOM 785 C CA . GLN A 1 105 ? 8.946 5.707 -12.341 1.00 94.56 105 GLN A CA 1
ATOM 786 C C . GLN A 1 105 ? 9.590 4.565 -13.134 1.00 94.56 105 GLN A C 1
ATOM 788 O O . GLN A 1 105 ? 10.448 4.809 -13.980 1.00 94.56 105 GLN A O 1
ATOM 793 N N . ALA A 1 106 ? 9.182 3.321 -12.884 1.00 94.56 106 ALA A N 1
ATOM 794 C CA . ALA A 1 106 ? 9.722 2.157 -13.569 1.00 94.56 106 ALA A CA 1
ATOM 795 C C . ALA A 1 106 ? 9.392 2.173 -15.065 1.00 94.56 106 ALA A C 1
ATOM 797 O O . ALA A 1 106 ? 10.262 1.911 -15.896 1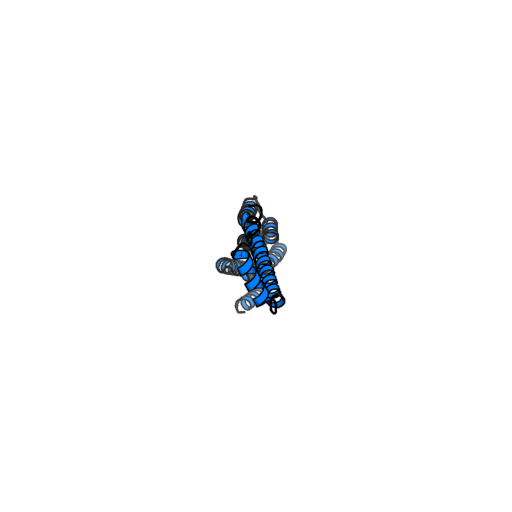.00 94.56 106 ALA A O 1
ATOM 798 N N . THR A 1 107 ? 8.159 2.545 -15.420 1.00 93.88 107 THR A N 1
ATOM 799 C CA . THR A 1 107 ? 7.758 2.692 -16.826 1.00 93.88 107 THR A CA 1
ATOM 800 C C . THR A 1 107 ? 8.525 3.808 -17.523 1.00 93.88 107 THR A C 1
ATOM 802 O O . THR A 1 107 ? 8.932 3.638 -18.667 1.00 93.88 107 THR A O 1
ATOM 805 N N . GLN A 1 108 ? 8.815 4.916 -16.835 1.00 93.56 108 GLN A N 1
ATOM 806 C CA . GLN A 1 108 ? 9.651 5.979 -17.389 1.00 93.56 108 GLN A CA 1
ATOM 807 C C . GLN A 1 108 ? 11.103 5.516 -17.581 1.00 93.56 108 GLN A C 1
ATOM 809 O O . GLN A 1 108 ? 11.694 5.745 -18.639 1.00 93.56 108 GLN A O 1
ATOM 814 N N . ALA A 1 109 ? 11.660 4.819 -16.588 1.00 94.44 109 ALA A N 1
ATOM 815 C CA . ALA A 1 109 ? 12.999 4.246 -16.651 1.00 94.44 109 ALA A CA 1
ATOM 816 C C . ALA A 1 109 ? 13.124 3.190 -17.758 1.00 94.44 109 ALA A C 1
ATOM 818 O O . ALA A 1 109 ? 14.189 3.058 -18.350 1.00 94.44 109 ALA A O 1
ATOM 819 N N . ALA A 1 110 ? 12.048 2.480 -18.116 1.00 92.50 110 ALA A N 1
ATOM 820 C CA . ALA A 1 110 ? 12.084 1.451 -19.160 1.00 92.50 110 ALA A CA 1
ATOM 821 C C . ALA A 1 110 ? 12.550 1.988 -20.526 1.00 92.50 110 ALA A C 1
ATOM 823 O O . ALA A 1 110 ? 13.109 1.233 -21.322 1.00 92.50 110 ALA A O 1
ATOM 824 N N . PHE A 1 111 ? 12.373 3.289 -20.778 1.00 92.06 111 PHE A N 1
ATOM 825 C CA . PHE A 1 111 ? 12.793 3.949 -22.016 1.00 92.06 111 PHE A CA 1
ATOM 826 C C . PHE A 1 111 ? 14.240 4.459 -21.998 1.00 92.06 111 PHE A C 1
ATOM 828 O O . PHE A 1 111 ? 14.768 4.810 -23.051 1.00 92.06 111 PHE A O 1
ATOM 835 N N . THR A 1 112 ? 14.891 4.516 -20.833 1.00 94.00 112 THR A N 1
ATOM 836 C CA . THR A 1 112 ? 16.226 5.121 -20.674 1.00 94.00 112 THR A CA 1
ATOM 837 C C . THR A 1 112 ? 17.238 4.174 -20.032 1.00 94.00 112 THR A C 1
ATOM 839 O O . THR A 1 112 ? 18.388 4.122 -20.462 1.00 94.00 112 THR A O 1
ATOM 842 N N . ASN A 1 113 ? 16.822 3.396 -19.034 1.00 93.62 113 ASN A N 1
ATOM 843 C CA . ASN A 1 113 ? 17.636 2.438 -18.300 1.00 93.62 113 ASN A CA 1
ATOM 844 C C . ASN A 1 113 ? 16.819 1.187 -17.929 1.00 93.62 113 ASN A C 1
ATOM 846 O O . ASN A 1 113 ? 16.088 1.148 -16.940 1.00 93.62 113 ASN A O 1
ATOM 850 N N . ARG A 1 114 ? 17.001 0.121 -18.716 1.00 91.56 114 ARG A N 1
ATOM 851 C CA . ARG A 1 114 ? 16.286 -1.155 -18.553 1.00 91.56 114 ARG A CA 1
ATOM 852 C C . ARG A 1 114 ? 16.547 -1.843 -17.214 1.00 91.56 114 ARG A C 1
ATOM 854 O O . ARG A 1 114 ? 15.639 -2.476 -16.685 1.00 91.56 114 ARG A O 1
ATOM 861 N N . GLU A 1 115 ? 17.763 -1.759 -16.684 1.00 91.81 115 GLU A N 1
ATOM 862 C CA . GLU A 1 115 ? 18.102 -2.422 -15.420 1.00 91.81 115 GLU A CA 1
ATOM 863 C C . GLU A 1 115 ? 17.494 -1.679 -14.224 1.00 91.81 115 GLU A C 1
ATOM 865 O O . GLU A 1 115 ? 16.921 -2.317 -13.342 1.00 91.81 115 GLU A O 1
ATOM 870 N N . ASP A 1 116 ? 17.502 -0.340 -14.244 1.00 91.81 116 ASP A N 1
ATOM 871 C CA . ASP A 1 116 ? 16.780 0.468 -13.248 1.00 91.81 116 ASP A CA 1
ATOM 872 C C . ASP A 1 116 ? 15.266 0.207 -13.305 1.00 91.81 116 ASP A C 1
ATOM 874 O O . ASP A 1 116 ? 14.621 -0.010 -12.278 1.00 91.81 116 ASP A O 1
ATOM 878 N N . ALA A 1 117 ? 14.703 0.115 -14.514 1.00 94.12 117 ALA A N 1
ATOM 879 C CA . ALA A 1 117 ? 13.297 -0.220 -14.708 1.00 94.12 117 ALA A CA 1
ATOM 880 C C . ALA A 1 117 ? 12.930 -1.575 -14.090 1.00 94.12 117 ALA A C 1
ATOM 882 O O . ALA A 1 117 ? 11.960 -1.661 -13.340 1.00 94.12 117 ALA A O 1
ATOM 883 N N . LYS A 1 118 ? 13.718 -2.630 -14.345 1.00 94.50 118 LYS A N 1
ATOM 884 C CA . LYS A 1 118 ? 13.494 -3.956 -13.743 1.00 94.50 118 LYS A CA 1
ATOM 885 C C . LYS A 1 118 ? 13.544 -3.905 -12.218 1.00 94.50 118 LYS A C 1
ATOM 887 O O . LYS A 1 118 ? 12.659 -4.457 -11.568 1.00 94.50 118 LYS A O 1
ATOM 892 N N . ALA A 1 119 ? 14.542 -3.228 -11.649 1.00 93.75 119 ALA A N 1
ATOM 893 C CA . ALA A 1 119 ? 14.672 -3.099 -10.201 1.00 93.75 119 ALA A CA 1
ATOM 894 C C . ALA A 1 119 ? 13.443 -2.410 -9.584 1.00 93.75 119 ALA A C 1
ATOM 896 O O . ALA A 1 119 ? 12.886 -2.899 -8.602 1.00 93.75 119 ALA A O 1
ATOM 897 N N . LYS A 1 120 ? 12.971 -1.316 -10.194 1.00 95.19 120 LYS A N 1
ATOM 898 C CA . LYS A 1 120 ? 11.767 -0.601 -9.749 1.00 95.19 120 LYS A CA 1
ATOM 899 C C . LYS A 1 120 ? 10.490 -1.427 -9.929 1.00 95.19 120 LYS A C 1
ATOM 901 O O . LYS A 1 120 ? 9.647 -1.422 -9.038 1.00 95.19 120 LYS A O 1
ATOM 906 N N . LEU A 1 121 ? 10.351 -2.186 -11.017 1.00 95.75 121 LEU A N 1
ATOM 907 C CA . LEU A 1 121 ? 9.194 -3.066 -11.227 1.00 95.75 121 LEU A CA 1
ATOM 908 C C . LEU A 1 121 ? 9.100 -4.172 -10.169 1.00 95.75 121 LEU A C 1
ATOM 910 O O . LEU A 1 121 ? 8.006 -4.456 -9.691 1.00 95.75 121 LEU A O 1
ATOM 914 N N . GLU A 1 122 ? 10.223 -4.762 -9.754 1.00 95.00 122 GLU A N 1
ATOM 915 C CA . GLU A 1 122 ? 10.237 -5.744 -8.658 1.00 95.00 122 GLU A CA 1
ATOM 916 C C . GLU A 1 122 ? 9.840 -5.119 -7.311 1.00 95.00 122 GLU A C 1
ATOM 918 O O . GLU A 1 122 ? 9.196 -5.767 -6.483 1.00 95.00 122 GLU A O 1
ATOM 923 N N . ILE A 1 123 ? 10.181 -3.845 -7.083 1.00 95.12 123 ILE A N 1
ATOM 924 C CA . ILE A 1 123 ? 9.721 -3.098 -5.904 1.00 95.12 123 ILE A CA 1
ATOM 925 C C . ILE A 1 123 ? 8.205 -2.874 -5.981 1.00 95.12 123 ILE A C 1
ATOM 927 O O . ILE A 1 123 ? 7.498 -3.214 -5.031 1.00 95.12 123 ILE A O 1
ATOM 931 N N . ALA A 1 124 ? 7.698 -2.364 -7.109 1.00 96.25 124 ALA A N 1
ATOM 932 C CA . ALA A 1 124 ? 6.269 -2.120 -7.310 1.00 96.25 124 ALA A CA 1
ATOM 933 C C . ALA A 1 124 ? 5.449 -3.410 -7.151 1.00 96.25 124 ALA A C 1
ATOM 935 O O . ALA A 1 124 ? 4.446 -3.421 -6.439 1.00 96.25 124 ALA A O 1
ATOM 936 N N . LYS A 1 125 ? 5.923 -4.519 -7.732 1.00 95.56 125 LYS A N 1
ATOM 937 C CA . LYS A 1 125 ? 5.338 -5.857 -7.589 1.00 95.56 125 LYS A CA 1
ATOM 938 C C . LYS A 1 125 ? 5.147 -6.235 -6.117 1.00 95.56 125 LYS A C 1
ATOM 940 O O . LYS A 1 125 ? 4.023 -6.512 -5.706 1.00 95.56 125 LYS A O 1
ATOM 945 N N . LYS A 1 126 ? 6.215 -6.187 -5.313 1.00 95.50 126 LYS A N 1
ATOM 946 C CA . LYS A 1 126 ? 6.158 -6.521 -3.876 1.00 95.50 126 LYS A CA 1
ATOM 947 C C . LYS A 1 126 ? 5.212 -5.605 -3.103 1.00 95.50 126 LYS A C 1
ATOM 949 O O . LYS A 1 126 ? 4.503 -6.052 -2.202 1.00 95.50 126 LYS A O 1
ATOM 954 N N . GLN A 1 127 ? 5.184 -4.319 -3.450 1.00 95.00 127 GLN A N 1
ATOM 955 C CA . GLN A 1 127 ? 4.265 -3.373 -2.823 1.00 95.00 127 GLN A CA 1
ATOM 956 C C . GLN A 1 127 ? 2.806 -3.699 -3.177 1.00 95.00 127 GLN A C 1
ATOM 958 O O . GLN A 1 127 ? 1.975 -3.753 -2.271 1.00 95.00 127 GLN A O 1
ATOM 963 N N . PHE A 1 128 ? 2.483 -4.016 -4.436 1.00 96.94 128 PHE A N 1
ATOM 964 C CA . PHE A 1 128 ? 1.134 -4.451 -4.815 1.00 96.94 128 PHE A CA 1
ATOM 965 C C . PHE A 1 128 ? 0.731 -5.775 -4.159 1.00 96.94 128 PHE A C 1
ATOM 967 O O . PHE A 1 128 ? -0.392 -5.871 -3.665 1.00 96.94 128 PHE A O 1
ATOM 974 N N . GLU A 1 129 ? 1.635 -6.756 -4.072 1.00 95.12 129 GLU A N 1
ATOM 975 C CA . GLU A 1 129 ? 1.406 -8.015 -3.344 1.00 95.12 129 GLU A CA 1
ATOM 976 C C . GLU A 1 129 ? 0.986 -7.751 -1.889 1.00 95.12 129 GLU A C 1
ATOM 978 O O . GLU A 1 129 ? 0.034 -8.359 -1.398 1.00 95.12 129 GLU A O 1
ATOM 983 N N . SER A 1 130 ? 1.617 -6.779 -1.219 1.00 93.06 130 SER A N 1
ATOM 984 C CA . SER A 1 130 ? 1.223 -6.393 0.141 1.00 93.06 130 SER A CA 1
ATOM 985 C C . SER A 1 130 ? -0.197 -5.809 0.208 1.00 93.06 130 SER A C 1
ATOM 987 O O . SER A 1 130 ? -0.955 -6.131 1.125 1.00 93.06 130 SER A O 1
ATOM 989 N N . VAL A 1 131 ? -0.607 -5.015 -0.787 1.00 94.44 131 VAL A N 1
ATOM 990 C CA . VAL A 1 131 ? -1.921 -4.350 -0.820 1.00 94.44 131 VAL A CA 1
ATOM 991 C C . VAL A 1 131 ? -3.057 -5.327 -1.141 1.00 94.44 131 VAL A C 1
ATOM 993 O O . VAL A 1 131 ? -4.173 -5.152 -0.653 1.00 94.44 131 VAL A O 1
ATOM 996 N N . ILE A 1 132 ? -2.801 -6.399 -1.895 1.00 93.75 132 ILE A N 1
ATOM 997 C CA . ILE A 1 132 ? -3.814 -7.424 -2.220 1.00 93.75 132 ILE A CA 1
ATOM 998 C C . ILE A 1 132 ? -4.382 -8.089 -0.952 1.00 93.75 132 ILE A C 1
ATOM 1000 O O . ILE A 1 132 ? -5.551 -8.488 -0.920 1.00 93.75 132 ILE A O 1
ATOM 1004 N N . THR A 1 133 ? -3.586 -8.150 0.118 1.00 91.25 133 THR A N 1
ATOM 1005 C CA . THR A 1 133 ? -3.996 -8.717 1.413 1.00 91.25 133 THR A CA 1
ATOM 1006 C C . THR A 1 133 ? -4.988 -7.839 2.187 1.00 91.25 133 THR A C 1
ATOM 1008 O O . THR A 1 133 ? -5.631 -8.310 3.129 1.00 91.25 133 THR A O 1
ATOM 1011 N N . VAL A 1 134 ? -5.173 -6.576 1.783 1.00 91.31 134 VAL A N 1
ATOM 1012 C CA . VAL A 1 134 ? -6.087 -5.632 2.436 1.00 91.31 134 VAL A CA 1
ATOM 1013 C C . VAL A 1 134 ? -7.544 -6.079 2.260 1.00 91.31 134 VAL A C 1
ATOM 1015 O O . VAL A 1 134 ? -7.938 -6.687 1.261 1.00 91.31 134 VAL A O 1
ATOM 1018 N N . LYS A 1 135 ? -8.379 -5.791 3.267 1.00 89.50 135 LYS A N 1
ATOM 1019 C CA . LYS A 1 135 ? -9.793 -6.204 3.302 1.00 89.50 135 LYS A CA 1
ATOM 1020 C C . LYS A 1 135 ? -10.676 -5.472 2.287 1.00 89.50 135 LYS A C 1
ATOM 1022 O O . LYS A 1 135 ? -11.678 -6.044 1.871 1.00 89.50 135 LYS A O 1
ATOM 1027 N N . ASP A 1 136 ? -10.314 -4.247 1.909 1.00 90.94 136 ASP A N 1
ATOM 1028 C CA . ASP A 1 136 ? -11.049 -3.418 0.948 1.00 90.94 136 ASP A CA 1
ATOM 1029 C C . ASP A 1 136 ? -11.064 -4.076 -0.453 1.00 90.94 136 ASP A C 1
ATOM 1031 O O . ASP A 1 136 ? -10.008 -4.193 -1.086 1.00 90.94 136 ASP A O 1
ATOM 1035 N N . PRO A 1 137 ? -12.240 -4.496 -0.968 1.00 91.94 137 PRO A N 1
ATOM 1036 C CA . PRO A 1 137 ? -12.343 -5.156 -2.269 1.00 91.94 137 PRO A CA 1
ATOM 1037 C C . PRO A 1 137 ? -11.923 -4.269 -3.446 1.00 91.94 137 PRO A C 1
ATOM 1039 O O . PRO A 1 137 ? -11.345 -4.766 -4.414 1.00 91.94 137 PRO A O 1
ATOM 1042 N N . MET A 1 138 ? -12.196 -2.962 -3.371 1.00 92.75 138 MET A N 1
ATOM 1043 C CA . MET A 1 138 ? -11.830 -2.010 -4.420 1.00 92.75 138 MET A CA 1
ATOM 1044 C C . MET A 1 138 ? -10.312 -1.886 -4.496 1.00 92.75 138 MET A C 1
ATOM 1046 O O . MET A 1 138 ? -9.728 -1.973 -5.577 1.00 92.75 138 MET A O 1
ATOM 1050 N N . LEU A 1 139 ? -9.667 -1.723 -3.340 1.00 94.81 139 LEU A N 1
ATOM 1051 C CA . LEU A 1 139 ? -8.219 -1.587 -3.271 1.00 94.81 139 LEU A CA 1
ATOM 1052 C C . LEU A 1 139 ? -7.512 -2.871 -3.717 1.00 94.81 139 LEU A C 1
ATOM 1054 O O . LEU A 1 139 ? -6.549 -2.804 -4.478 1.00 94.81 139 LEU A O 1
ATOM 1058 N N . ARG A 1 140 ? -8.039 -4.038 -3.327 1.00 94.94 140 ARG A N 1
ATOM 1059 C CA . ARG A 1 140 ? -7.533 -5.339 -3.776 1.00 94.94 140 ARG A CA 1
ATOM 1060 C C . ARG A 1 140 ? -7.578 -5.474 -5.296 1.00 94.94 140 ARG A C 1
ATOM 1062 O O . ARG A 1 140 ? -6.571 -5.830 -5.899 1.00 94.94 140 ARG A O 1
ATOM 1069 N N . SER A 1 141 ? -8.716 -5.164 -5.920 1.00 95.06 141 SER A N 1
ATOM 1070 C CA . SER A 1 141 ? -8.866 -5.240 -7.380 1.00 95.06 141 SER A CA 1
ATOM 1071 C C . SER A 1 141 ? -7.897 -4.298 -8.103 1.00 95.06 141 SER A C 1
ATOM 1073 O O . SER A 1 141 ? -7.242 -4.698 -9.065 1.00 95.06 141 SER A O 1
ATOM 1075 N N . ARG A 1 142 ? -7.727 -3.070 -7.600 1.00 96.62 142 ARG A N 1
ATOM 1076 C CA . ARG A 1 142 ? -6.757 -2.112 -8.150 1.00 96.62 142 ARG A CA 1
ATOM 1077 C C . ARG A 1 142 ? -5.312 -2.581 -7.989 1.00 96.62 142 ARG A C 1
ATOM 1079 O O . ARG A 1 142 ? -4.518 -2.429 -8.913 1.00 96.62 142 ARG A O 1
ATOM 1086 N N . ALA A 1 143 ? -4.966 -3.162 -6.843 1.00 96.56 143 ALA A N 1
ATOM 1087 C CA . ALA A 1 143 ? -3.633 -3.700 -6.605 1.00 96.56 143 ALA A CA 1
ATOM 1088 C C . ALA A 1 143 ? -3.326 -4.908 -7.501 1.00 96.56 143 ALA A C 1
ATOM 1090 O O . ALA A 1 143 ? -2.222 -4.999 -8.024 1.00 96.56 143 ALA A O 1
ATOM 1091 N N . MET A 1 144 ? -4.306 -5.783 -7.752 1.00 96.06 144 MET A N 1
ATOM 1092 C CA . MET A 1 144 ? -4.167 -6.883 -8.717 1.00 96.06 144 MET A CA 1
ATOM 1093 C C . MET A 1 144 ? -3.872 -6.373 -10.131 1.00 96.06 144 MET A C 1
ATOM 1095 O O . MET A 1 144 ? -3.009 -6.923 -10.811 1.00 96.06 144 MET A O 1
ATOM 1099 N N . LEU A 1 145 ? -4.539 -5.297 -10.561 1.00 96.56 145 LEU A N 1
ATOM 1100 C CA . LEU A 1 145 ? -4.247 -4.666 -11.849 1.00 96.56 145 LEU A CA 1
ATOM 1101 C C . LEU A 1 145 ? -2.823 -4.092 -11.891 1.00 96.56 145 LEU A C 1
ATOM 1103 O O . LEU A 1 145 ? -2.103 -4.322 -12.857 1.00 96.56 145 LEU A O 1
ATOM 1107 N N . GLY A 1 146 ? -2.395 -3.382 -10.843 1.00 95.56 146 GLY A N 1
ATOM 1108 C CA . GLY A 1 146 ? -1.031 -2.844 -10.759 1.00 95.56 146 GLY A CA 1
ATOM 1109 C C . GLY A 1 146 ? 0.046 -3.936 -10.741 1.00 95.56 146 GLY A C 1
ATOM 1110 O O . GLY A 1 146 ? 1.092 -3.802 -11.382 1.00 95.56 146 GLY A O 1
ATOM 1111 N N . LEU A 1 147 ? -0.236 -5.057 -10.072 1.00 95.38 147 LEU A N 1
ATOM 1112 C CA . LEU A 1 147 ? 0.602 -6.252 -10.098 1.00 95.38 147 LEU A CA 1
ATOM 1113 C C . LEU A 1 147 ? 0.712 -6.822 -11.521 1.00 95.38 147 LEU A C 1
ATOM 1115 O O . LEU A 1 147 ? 1.820 -7.122 -11.963 1.00 95.38 147 LEU A O 1
ATOM 1119 N N . ALA A 1 148 ? -0.404 -6.890 -12.254 1.00 94.38 148 ALA A N 1
ATOM 1120 C CA . ALA A 1 148 ? -0.431 -7.322 -13.657 1.00 94.38 148 ALA A CA 1
ATOM 1121 C C . ALA A 1 148 ? 0.404 -6.450 -14.557 1.00 94.38 148 ALA A C 1
ATOM 1123 O O . ALA A 1 148 ? 1.295 -6.957 -15.230 1.00 94.38 148 ALA A O 1
ATOM 1124 N N . GLN A 1 149 ? 0.220 -5.143 -14.473 1.00 95.50 149 GLN A N 1
ATOM 1125 C CA . GLN A 1 149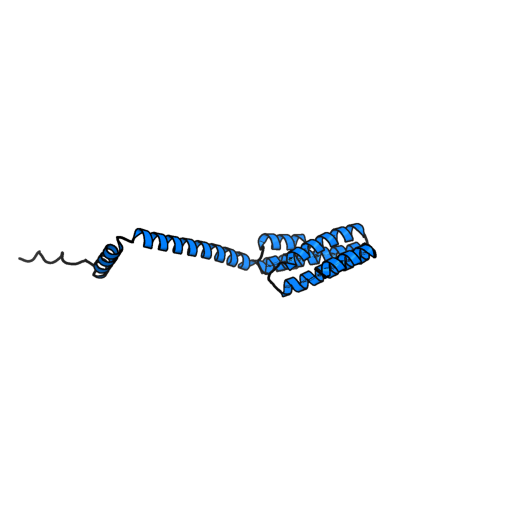 ? 1.050 -4.211 -15.217 1.00 95.50 149 GLN A CA 1
ATOM 1126 C C . GLN A 1 149 ? 2.537 -4.398 -14.882 1.00 95.50 149 GLN A C 1
ATOM 1128 O O . GLN A 1 149 ? 3.372 -4.433 -15.782 1.00 95.50 149 GLN A O 1
ATOM 1133 N N . SER A 1 150 ? 2.883 -4.579 -13.604 1.00 94.81 150 SER A N 1
ATOM 1134 C CA . SER A 1 150 ? 4.279 -4.785 -13.194 1.00 94.81 150 SER A CA 1
ATOM 1135 C C . SER A 1 150 ? 4.874 -6.065 -13.795 1.00 94.81 150 SER A C 1
ATOM 1137 O O . SER A 1 150 ? 5.989 -6.046 -14.318 1.00 94.81 150 SER A O 1
ATOM 1139 N N . LEU A 1 151 ? 4.122 -7.168 -13.762 1.00 91.88 151 LEU A N 1
ATOM 1140 C CA . LEU A 1 151 ? 4.539 -8.452 -14.324 1.00 91.88 151 LEU A CA 1
ATOM 1141 C C . LEU A 1 151 ? 4.610 -8.426 -15.856 1.00 91.88 151 LEU A C 1
ATOM 1143 O O . LEU A 1 151 ? 5.555 -8.971 -16.421 1.00 91.88 151 LEU A O 1
ATOM 1147 N N . GLU A 1 152 ? 3.675 -7.758 -16.529 1.00 91.00 152 GLU A N 1
ATOM 1148 C CA . GLU A 1 152 ? 3.701 -7.554 -17.981 1.00 91.00 152 GLU A CA 1
ATOM 1149 C C . GLU A 1 152 ? 4.951 -6.785 -18.410 1.00 91.00 152 GLU A C 1
ATOM 1151 O O . GLU A 1 152 ? 5.664 -7.213 -19.322 1.00 91.00 152 GLU A O 1
ATOM 1156 N N . TRP A 1 153 ? 5.271 -5.687 -17.718 1.00 92.88 153 TRP A N 1
ATOM 1157 C CA . TRP A 1 153 ? 6.488 -4.923 -17.975 1.00 92.88 153 TRP A CA 1
ATOM 1158 C C . TRP A 1 153 ? 7.750 -5.752 -17.708 1.00 92.88 153 TRP A C 1
ATOM 1160 O O . TRP A 1 153 ? 8.663 -5.746 -18.532 1.00 92.88 153 TRP A O 1
ATOM 1170 N N . LEU A 1 154 ? 7.812 -6.524 -16.618 1.00 90.75 154 LEU A N 1
ATOM 1171 C CA . LEU A 1 154 ? 8.925 -7.453 -16.362 1.00 90.75 154 LEU A CA 1
ATOM 1172 C C . LEU A 1 154 ? 9.033 -8.538 -17.444 1.00 90.75 154 LEU A C 1
ATOM 1174 O O . LEU A 1 154 ? 10.135 -8.910 -17.851 1.00 90.75 154 LEU A O 1
ATOM 1178 N N . GLY A 1 155 ? 7.897 -9.011 -17.949 1.00 88.19 155 GLY A N 1
ATOM 1179 C CA . GLY A 1 155 ? 7.777 -9.882 -19.113 1.00 88.19 155 GLY A CA 1
ATOM 1180 C C . GLY A 1 155 ? 8.447 -9.277 -20.346 1.00 88.19 155 GLY A C 1
ATOM 1181 O O . GLY A 1 155 ? 9.412 -9.815 -20.892 1.00 88.19 155 GLY A O 1
ATOM 1182 N N . ALA A 1 156 ? 7.987 -8.089 -20.733 1.00 87.81 156 ALA A N 1
ATOM 1183 C CA . ALA A 1 156 ? 8.508 -7.346 -21.874 1.00 87.81 156 ALA A CA 1
ATOM 1184 C C . ALA A 1 156 ? 10.011 -7.026 -21.735 1.00 87.81 156 ALA A C 1
ATOM 1186 O O . ALA A 1 156 ? 10.767 -7.086 -22.710 1.00 87.81 156 ALA A O 1
ATOM 1187 N N . LEU A 1 157 ? 10.474 -6.732 -20.515 1.00 84.69 157 LEU A N 1
ATOM 1188 C CA . LEU A 1 157 ? 11.875 -6.424 -20.226 1.00 84.69 157 LEU A CA 1
ATOM 1189 C C . LEU A 1 157 ? 12.758 -7.663 -19.983 1.00 84.69 157 LEU A C 1
ATOM 1191 O O . LEU A 1 157 ? 13.988 -7.533 -20.010 1.00 84.69 157 LEU A O 1
ATOM 1195 N N . GLY A 1 158 ? 12.193 -8.851 -19.784 1.00 71.19 158 GLY A N 1
ATOM 1196 C CA . GLY A 1 158 ? 12.931 -10.104 -19.576 1.00 71.19 158 GLY A CA 1
ATOM 1197 C C . GLY A 1 158 ? 13.014 -11.006 -20.811 1.00 71.19 158 GLY A C 1
ATOM 1198 O O . GLY A 1 158 ? 13.906 -11.846 -20.878 1.00 71.19 158 GLY A O 1
ATOM 1199 N N . GLY A 1 159 ? 12.156 -10.798 -21.814 1.00 62.44 159 GLY A N 1
ATOM 1200 C CA . GLY A 1 159 ? 12.015 -11.725 -22.942 1.00 62.44 159 GLY A CA 1
ATOM 1201 C C . GLY A 1 159 ? 11.061 -12.884 -22.611 1.00 62.44 159 GLY A C 1
ATOM 1202 O O . GLY A 1 159 ? 10.477 -12.935 -21.535 1.00 62.44 159 GLY A O 1
ATOM 1203 N N . SER A 1 160 ? 10.866 -13.826 -23.539 1.00 54.19 160 SER A N 1
ATOM 1204 C CA . SER A 1 160 ? 9.801 -14.851 -23.482 1.00 54.19 160 SER A CA 1
ATOM 1205 C C . SER A 1 160 ? 9.763 -15.730 -22.220 1.00 54.19 160 SER A C 1
ATOM 1207 O O . SER A 1 160 ? 8.718 -16.304 -21.913 1.00 54.19 160 SER A O 1
ATOM 1209 N N . ASP A 1 161 ? 10.870 -15.839 -21.484 1.00 56.88 161 ASP A N 1
ATOM 1210 C CA . ASP A 1 161 ? 10.978 -16.706 -20.306 1.00 56.88 161 ASP A CA 1
ATOM 1211 C C . ASP A 1 161 ? 10.342 -16.100 -19.043 1.00 56.88 161 ASP A C 1
ATOM 1213 O O . ASP A 1 161 ? 9.813 -16.842 -18.214 1.00 56.88 161 ASP A O 1
ATOM 1217 N N . SER A 1 162 ? 10.307 -14.767 -18.905 1.00 56.44 162 SER A N 1
ATOM 1218 C CA . SER A 1 162 ? 9.665 -14.104 -17.757 1.00 56.44 162 SER A CA 1
ATOM 1219 C C . SER A 1 162 ? 8.140 -14.022 -17.890 1.00 56.44 162 SER A C 1
ATOM 1221 O O . SER A 1 162 ? 7.442 -14.110 -16.882 1.00 56.44 162 SER A O 1
ATOM 1223 N N . LEU A 1 163 ? 7.604 -13.962 -19.116 1.00 52.91 163 LEU A N 1
ATOM 1224 C CA . LEU A 1 163 ? 6.156 -14.037 -19.386 1.00 52.91 163 LEU A CA 1
ATOM 1225 C C . LEU A 1 163 ? 5.542 -15.361 -18.903 1.00 52.91 163 LEU A C 1
ATOM 1227 O O . LEU A 1 163 ? 4.511 -15.357 -18.237 1.00 52.91 163 LEU A O 1
ATOM 1231 N N . ARG A 1 164 ? 6.216 -16.492 -19.151 1.00 58.69 164 ARG A N 1
ATOM 1232 C CA . ARG A 1 164 ? 5.774 -17.818 -18.675 1.00 58.69 164 ARG A CA 1
ATOM 1233 C C . ARG A 1 164 ? 5.819 -17.962 -17.152 1.00 58.69 164 ARG A C 1
ATOM 1235 O O . ARG A 1 164 ? 5.061 -18.742 -16.582 1.00 58.69 164 ARG A O 1
ATOM 1242 N N . ALA A 1 165 ? 6.726 -17.246 -16.487 1.00 60.34 165 ALA A N 1
ATOM 1243 C CA . ALA A 1 165 ? 6.795 -17.222 -15.028 1.00 60.34 165 ALA A CA 1
ATOM 1244 C C . ALA A 1 165 ? 5.669 -16.370 -14.419 1.00 60.34 165 ALA A C 1
ATOM 1246 O O . ALA A 1 165 ? 5.091 -16.771 -13.411 1.00 60.34 165 ALA A O 1
ATOM 1247 N N . ALA A 1 166 ? 5.330 -15.242 -15.055 1.00 53.97 166 ALA A N 1
ATOM 1248 C CA . ALA A 1 166 ? 4.198 -14.406 -14.665 1.00 53.97 166 ALA A CA 1
ATOM 1249 C C . ALA A 1 166 ? 2.862 -15.150 -14.817 1.00 53.97 166 ALA A C 1
ATOM 1251 O O . ALA A 1 166 ? 2.055 -15.13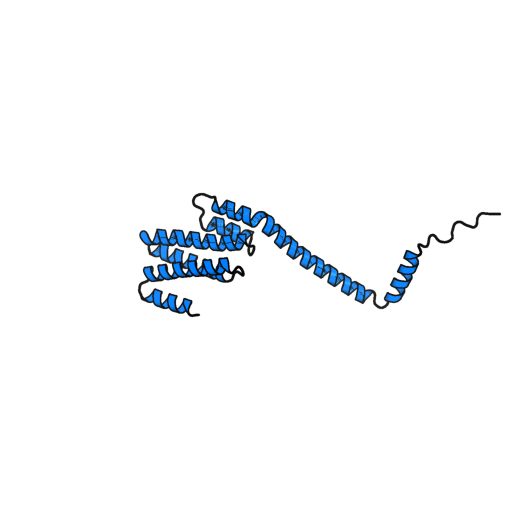7 -13.896 1.00 53.97 166 ALA A O 1
ATOM 1252 N N . GLU A 1 167 ? 2.662 -15.867 -15.926 1.00 59.03 167 GLU A N 1
ATOM 1253 C CA . GLU A 1 167 ? 1.452 -16.663 -16.184 1.00 59.03 167 GLU A CA 1
ATOM 1254 C C . GLU A 1 167 ? 1.194 -17.697 -15.071 1.00 59.03 167 GLU A C 1
ATOM 1256 O O . GLU A 1 167 ? 0.096 -17.768 -14.527 1.00 59.03 167 GLU A O 1
ATOM 1261 N N . LYS A 1 168 ? 2.239 -18.396 -14.605 1.00 65.19 168 LYS A N 1
ATOM 1262 C CA . LYS A 1 168 ? 2.133 -19.315 -13.457 1.00 65.19 168 LYS A CA 1
ATOM 1263 C C . LYS A 1 168 ? 1.769 -18.639 -12.133 1.00 65.19 168 LYS A C 1
ATOM 1265 O O . LYS A 1 168 ? 1.199 -19.301 -11.272 1.00 65.19 168 LYS A O 1
ATOM 1270 N N . GLN A 1 169 ? 2.126 -17.368 -11.935 1.00 59.62 169 GLN A N 1
ATOM 1271 C CA . GLN A 1 169 ? 1.725 -16.616 -10.740 1.00 59.62 169 GLN A CA 1
ATOM 1272 C C . GLN A 1 169 ? 0.257 -16.164 -10.796 1.00 59.62 169 GLN A C 1
ATOM 1274 O O . GLN A 1 169 ? -0.305 -15.879 -9.746 1.00 59.62 169 GLN A O 1
ATOM 1279 N N . TYR A 1 170 ? -0.360 -16.115 -11.982 1.00 56.34 170 TYR A N 1
ATOM 1280 C CA . TYR A 1 170 ? -1.775 -15.764 -12.155 1.00 56.34 170 TYR A CA 1
ATOM 1281 C C . TYR A 1 170 ? -2.745 -16.925 -11.938 1.00 56.34 170 TYR A C 1
ATOM 1283 O O . TYR A 1 170 ? -3.905 -16.690 -11.610 1.00 56.34 170 TYR A O 1
ATOM 1291 N N . GLU A 1 171 ? -2.294 -18.162 -12.141 1.00 55.66 171 GLU A N 1
ATOM 1292 C CA . GLU A 1 171 ? -3.136 -19.363 -12.042 1.00 55.66 171 GLU A CA 1
ATOM 1293 C C . GLU A 1 171 ? -3.243 -19.948 -10.618 1.00 55.66 171 GLU A C 1
ATOM 1295 O O . GLU A 1 171 ? -3.984 -20.913 -10.419 1.00 55.66 171 GLU A O 1
ATOM 1300 N N . ALA A 1 172 ? -2.519 -19.392 -9.639 1.00 43.94 172 ALA A N 1
ATOM 1301 C CA . ALA A 1 172 ? -2.486 -19.846 -8.242 1.00 43.94 172 ALA A CA 1
ATOM 1302 C C . ALA A 1 172 ? -3.302 -18.934 -7.313 1.00 43.94 172 ALA A C 1
ATOM 1304 O O . ALA A 1 172 ? -3.977 -19.484 -6.411 1.00 43.94 172 ALA A O 1
#

Sequence (172 aa):
MKTERRHELQNNDLAEVLATFLEKYRSQAGLVGGLAALAIAGFLALSYMSQATQQANAGSWSAYFQAAEIPGSDERQFNAVAEDFGDTAAGNWAKYSAAQSVLGQATQAAFTNREDAKAKLEIAKKQFESVITVKDPMLRSRAMLGLAQSLEWLGALGGSDSLRAAEKQYEA

Secondary structure (DSSP, 8-state):
-----S-S----HHHHHHHHHHHHTTTTHHHHHHHHHHHHHHHHHHHHHHHHHHHHHHHHHHHHHHHHHSTT--HHHHHHHHHHHTTSHHHHHHHHHHHHHHHHHHHHHTTT-HHHHHHHHHHHHHHHHHHHTSS-HHHHHHHHHHHHHHHHHHHHHH-HHHHHHHHHHH--

Foldseek 3Di:
DDDPPDPPDPPDVVNVVVVVVCVVCVVCCVVVVVVVVVVVVVVVVVVVVVVVLVVLQPCLVVQLVVLVPPVLRALVSLCVSLVSNPLPPSNLVSLLVNLVRLLVVLVVCVVPPLVSSLVSLVVSLVSLVVSLPRPDPVSNVSSVVSNVSSQVSNPVSVDPVSVVVVVVVVVD

pLDDT: mean 81.44, std 15.9, range [43.94, 97.31]

Radius of gyration: 31.37 Å; chains: 1; bounding box: 57×38×104 Å